Protein AF-A0A1A6HLJ4-F1 (afdb_monomer_lite)

pLDDT: mean 86.63, std 15.18, range [44.88, 97.56]

Foldseek 3Di:
DFDDDPPDPDDDDQWDQDPNDIDGDVVVVVVVVPDPDDGDDDDDDDDPPPCRVVVVCVVNVNDD

Organism: Neotoma lepida (NCBI:txid56216)

Sequence (64 aa):
VVMASETMKAPMCLVENKNKQLSVNPSAIQILNNISQPVVVVGIVGMYRTGKSYLMNCLAGQNH

Secondary structure (DSSP, 8-state):
-----TT--S---SEEEETTEEEE-HHHHHHHHT--S---------STTSSHHHHHHHHTT---

Radius of gyration: 13.06 Å; chains: 1; bounding box: 31×32×31 Å

InterPro domains:
  IPR015894 Guanylate-binding protein, N-terminal [PF02263] (19-64)
  IPR027417 P-loop containing nucleoside triphosphate hydrolase [G3DSA:3.40.50.300] (3-64)
  IPR027417 P-loop containing nucleoside triphosphate hydrolase [SSF52540] (8-63)
  IPR030386 GB1/RHD3-type guanine nucleotide-binding (G) domain [PS51715] (36-64)

Structure (mmCIF, N/CA/C/O backbone):
data_AF-A0A1A6HLJ4-F1
#
_entry.id   AF-A0A1A6HLJ4-F1
#
loop_
_atom_site.group_PDB
_atom_site.id
_atom_site.type_symbol
_atom_site.label_atom_id
_atom_site.label_alt_id
_atom_site.label_comp_id
_at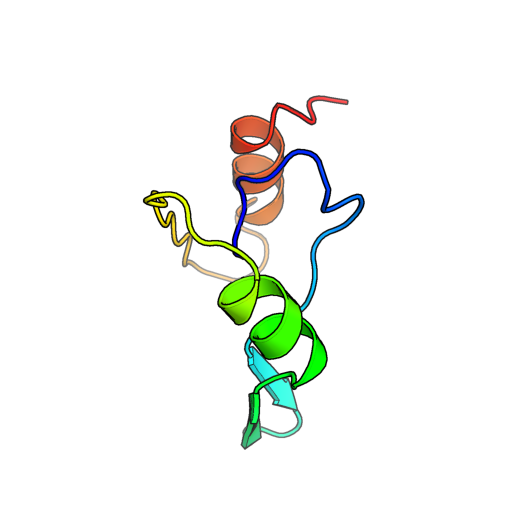om_site.label_asym_id
_atom_site.label_entity_id
_atom_site.label_seq_id
_atom_site.pdbx_PDB_ins_code
_atom_site.Cartn_x
_atom_site.Cartn_y
_atom_site.Cartn_z
_atom_site.occupancy
_atom_site.B_iso_or_equiv
_atom_site.auth_seq_id
_atom_site.auth_comp_id
_atom_site.auth_asym_id
_atom_site.auth_atom_id
_atom_site.pdbx_PDB_model_num
ATOM 1 N N . VAL A 1 1 ? -2.642 1.275 -0.922 1.00 47.66 1 VAL A N 1
ATOM 2 C CA . VAL A 1 1 ? -2.610 2.382 0.059 1.00 47.66 1 VAL A CA 1
ATOM 3 C C . VAL A 1 1 ? -3.931 2.319 0.789 1.00 47.66 1 VAL A C 1
ATOM 5 O O . VAL A 1 1 ? -4.945 2.256 0.110 1.00 47.66 1 VAL A O 1
ATOM 8 N N . VAL A 1 2 ? -3.932 2.219 2.114 1.00 46.91 2 VAL A N 1
ATOM 9 C CA . VAL A 1 2 ? -5.178 2.283 2.886 1.00 46.91 2 VAL A CA 1
ATOM 10 C C . VAL A 1 2 ? -5.361 3.739 3.281 1.00 46.91 2 VAL A C 1
ATOM 12 O O . VAL A 1 2 ? -4.488 4.288 3.941 1.00 46.91 2 VAL A O 1
ATOM 15 N N . MET A 1 3 ? -6.434 4.374 2.814 1.00 47.47 3 MET A N 1
ATOM 16 C CA . MET A 1 3 ? -6.763 5.761 3.145 1.00 47.47 3 MET A CA 1
ATOM 17 C C . MET A 1 3 ? -8.199 5.798 3.655 1.00 47.47 3 MET A C 1
ATOM 19 O O . MET A 1 3 ? -9.108 5.607 2.856 1.00 47.47 3 MET A O 1
ATOM 23 N N . ALA A 1 4 ? -8.366 5.998 4.967 1.00 44.88 4 ALA A N 1
ATOM 24 C CA . ALA A 1 4 ? -9.506 6.660 5.620 1.00 44.88 4 ALA A CA 1
ATOM 25 C C . ALA A 1 4 ? -9.416 6.455 7.146 1.00 44.88 4 ALA A C 1
ATOM 27 O O . ALA A 1 4 ? -10.036 5.558 7.705 1.00 44.88 4 ALA A O 1
ATOM 28 N N . SER A 1 5 ? -8.604 7.274 7.817 1.00 46.00 5 SER A N 1
ATOM 29 C CA . SER A 1 5 ? -8.741 7.596 9.244 1.00 46.00 5 SER A CA 1
ATOM 30 C C . SER A 1 5 ? -7.947 8.878 9.502 1.00 46.00 5 SER A C 1
ATOM 32 O O . SER A 1 5 ? -6.818 8.992 9.019 1.00 46.00 5 SER A O 1
ATOM 34 N N . GLU A 1 6 ? -8.510 9.826 10.260 1.00 51.25 6 GLU A N 1
ATOM 35 C CA . GLU A 1 6 ? -7.926 11.141 10.615 1.00 51.25 6 GLU A CA 1
ATOM 36 C C . GLU A 1 6 ? -6.521 11.062 11.261 1.00 51.25 6 GLU A C 1
ATOM 38 O O . GLU A 1 6 ? -5.848 12.069 11.460 1.00 51.25 6 GLU A O 1
ATOM 43 N N . THR A 1 7 ? -6.040 9.856 11.567 1.00 55.12 7 THR A N 1
ATOM 44 C CA . THR A 1 7 ? -4.787 9.574 12.269 1.00 55.12 7 THR A CA 1
ATOM 45 C C . THR A 1 7 ? -3.574 9.276 11.378 1.00 55.12 7 THR A C 1
ATOM 47 O O . THR A 1 7 ? -2.446 9.303 11.879 1.00 55.12 7 THR A O 1
ATOM 50 N N . MET A 1 8 ? -3.728 9.014 10.073 1.00 70.25 8 MET A N 1
ATOM 51 C CA . MET A 1 8 ? -2.582 8.672 9.211 1.00 70.25 8 MET A CA 1
ATOM 52 C C . MET A 1 8 ? -1.979 9.922 8.547 1.00 70.25 8 MET A C 1
ATOM 54 O O . MET A 1 8 ? -2.397 10.343 7.473 1.00 70.25 8 MET A O 1
ATOM 58 N N . LYS A 1 9 ? -0.948 10.502 9.180 1.00 73.25 9 LYS A N 1
ATOM 59 C CA . LYS A 1 9 ? -0.265 11.728 8.707 1.00 73.25 9 LYS A CA 1
ATOM 60 C C . LYS A 1 9 ? 0.480 11.576 7.371 1.00 73.25 9 LYS A C 1
ATOM 62 O O . LYS A 1 9 ? 0.755 12.576 6.719 1.00 73.25 9 LYS A O 1
ATOM 67 N N . ALA A 1 10 ? 0.849 10.353 6.988 1.00 84.12 10 ALA A N 1
ATOM 68 C CA . ALA A 1 10 ? 1.605 10.063 5.772 1.00 84.12 10 ALA A CA 1
ATOM 69 C C . ALA A 1 10 ? 1.311 8.639 5.266 1.00 84.12 10 ALA A C 1
ATOM 71 O O . ALA A 1 10 ? 1.019 7.758 6.082 1.00 84.12 10 ALA A O 1
ATOM 72 N N . PRO A 1 11 ? 1.418 8.379 3.949 1.00 88.69 11 PRO A N 1
ATOM 73 C CA . PRO A 1 11 ? 1.208 7.046 3.398 1.00 88.69 11 PRO A CA 1
ATOM 74 C C . PRO A 1 11 ? 2.239 6.048 3.940 1.00 88.69 11 PRO A C 1
ATOM 76 O O . PRO A 1 11 ? 3.435 6.329 3.987 1.00 88.69 11 PRO A O 1
ATOM 79 N N . MET A 1 12 ? 1.775 4.847 4.293 1.00 91.25 12 MET A N 1
ATOM 80 C CA . MET A 1 12 ? 2.620 3.739 4.742 1.00 91.25 12 MET A CA 1
ATOM 81 C C . MET A 1 12 ? 2.605 2.594 3.723 1.00 91.25 12 MET A C 1
ATOM 83 O O . MET A 1 12 ? 1.553 2.230 3.189 1.00 91.25 12 MET A O 1
ATOM 87 N N . CYS A 1 13 ? 3.773 2.006 3.454 1.00 93.62 13 CYS A N 1
ATOM 88 C CA . CYS A 1 13 ? 3.874 0.800 2.635 1.00 93.62 13 CYS A CA 1
ATOM 89 C C . CYS A 1 13 ? 3.192 -0.374 3.356 1.00 93.62 13 CYS A C 1
ATOM 91 O O . CYS A 1 13 ? 3.533 -0.650 4.502 1.00 93.62 13 CYS A O 1
ATOM 93 N N . LEU A 1 14 ? 2.246 -1.049 2.694 1.00 95.69 14 LEU A N 1
ATOM 94 C CA . LEU A 1 14 ? 1.571 -2.245 3.220 1.00 95.69 14 LEU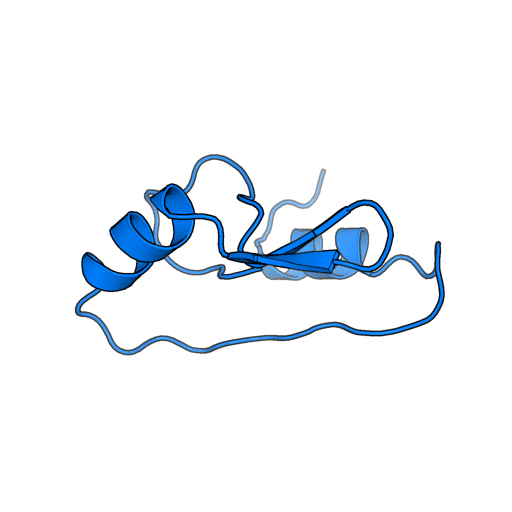 A CA 1
ATOM 95 C C . LEU A 1 14 ? 2.261 -3.528 2.752 1.00 95.69 14 LEU A C 1
ATOM 97 O O . LEU A 1 14 ? 2.542 -4.409 3.557 1.00 95.69 14 LEU A O 1
ATOM 101 N N . VAL A 1 15 ? 2.533 -3.612 1.450 1.00 96.25 15 VAL A N 1
ATOM 102 C CA . VAL A 1 15 ? 3.261 -4.714 0.822 1.00 96.25 15 VAL A CA 1
ATOM 103 C C . VAL A 1 15 ? 4.433 -4.115 0.066 1.00 96.25 15 VAL A C 1
ATOM 105 O O . VAL A 1 15 ? 4.237 -3.288 -0.827 1.00 96.25 15 VAL A O 1
ATOM 108 N N . GLU A 1 16 ? 5.638 -4.526 0.428 1.00 96.31 16 GLU A N 1
ATOM 109 C CA . GLU A 1 16 ? 6.860 -4.155 -0.267 1.00 96.31 16 GLU A CA 1
ATOM 110 C C . GLU A 1 16 ? 7.216 -5.247 -1.278 1.00 96.31 16 GLU A C 1
ATOM 112 O O . GLU A 1 16 ? 7.041 -6.438 -1.023 1.00 96.31 16 GLU A O 1
ATOM 117 N N . ASN A 1 17 ? 7.721 -4.836 -2.439 1.00 95.25 17 ASN A N 1
ATOM 118 C CA . ASN A 1 17 ? 8.393 -5.730 -3.369 1.00 95.25 17 ASN A CA 1
ATOM 119 C C . ASN A 1 17 ? 9.870 -5.350 -3.402 1.00 95.25 17 ASN A C 1
ATOM 121 O O . ASN A 1 17 ? 10.239 -4.341 -4.008 1.00 95.25 17 ASN A O 1
ATOM 125 N N . LYS A 1 18 ? 10.707 -6.162 -2.762 1.00 95.19 18 LYS A N 1
ATOM 126 C CA . LYS A 1 18 ? 12.157 -5.988 -2.759 1.00 95.19 18 LYS A CA 1
ATOM 127 C C . LYS A 1 18 ? 12.785 -7.221 -3.382 1.00 95.19 18 LYS A C 1
ATOM 129 O O . LYS A 1 18 ? 12.522 -8.337 -2.956 1.00 95.19 18 LYS A O 1
ATOM 134 N N . ASN A 1 19 ? 13.602 -7.029 -4.416 1.00 95.38 19 ASN A N 1
ATOM 135 C CA . ASN A 1 19 ? 14.261 -8.127 -5.134 1.00 95.38 19 ASN A CA 1
ATOM 136 C C . ASN A 1 19 ? 13.288 -9.226 -5.615 1.00 95.38 19 ASN A C 1
ATOM 138 O O . ASN A 1 19 ? 13.622 -10.406 -5.568 1.00 95.38 19 ASN A O 1
ATOM 142 N N . LYS A 1 20 ? 12.088 -8.844 -6.083 1.00 94.75 20 LYS A N 1
ATOM 143 C CA . LYS A 1 20 ? 11.006 -9.759 -6.509 1.00 94.75 20 LYS A CA 1
ATOM 144 C C . LYS A 1 20 ? 10.400 -10.602 -5.380 1.00 94.75 20 LYS A C 1
ATOM 146 O O . LYS A 1 20 ? 9.577 -11.471 -5.656 1.00 94.75 20 LYS A O 1
ATOM 151 N N . GLN A 1 21 ? 10.765 -10.338 -4.131 1.00 97.44 21 GLN A N 1
ATOM 152 C CA . GLN A 1 21 ? 10.151 -10.943 -2.963 1.00 97.44 21 GLN A CA 1
ATOM 153 C C . GLN A 1 21 ? 9.122 -9.979 -2.379 1.00 97.44 21 GLN A C 1
ATOM 155 O O . GLN A 1 21 ? 9.409 -8.801 -2.156 1.00 97.44 21 GLN A O 1
ATOM 160 N N . LEU A 1 22 ? 7.917 -10.495 -2.151 1.00 97.56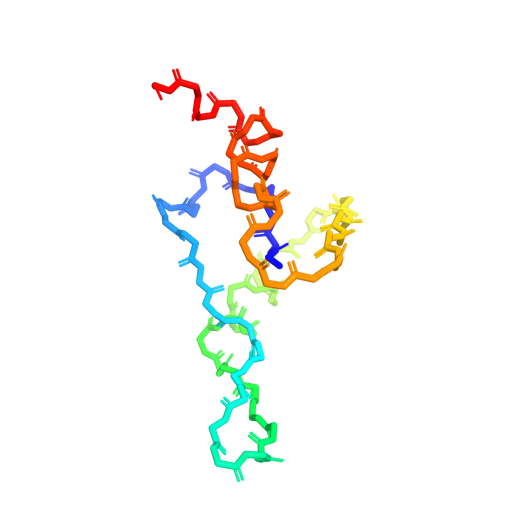 22 LEU A N 1
ATOM 161 C CA . LEU A 1 22 ? 6.852 -9.753 -1.494 1.00 97.56 22 LEU A CA 1
ATOM 162 C C . LEU A 1 22 ? 6.953 -9.946 0.015 1.00 97.56 22 LEU A C 1
ATOM 164 O O . LEU A 1 22 ? 7.048 -11.076 0.495 1.00 97.56 22 LEU A O 1
ATOM 168 N N . SER A 1 23 ? 6.901 -8.847 0.753 1.00 97.06 23 SER A N 1
ATOM 169 C CA . SER A 1 23 ? 6.837 -8.844 2.211 1.00 97.06 23 SER A CA 1
ATOM 170 C C . SER A 1 23 ? 5.737 -7.897 2.676 1.00 97.06 23 SER A C 1
ATOM 172 O O . SER A 1 23 ? 5.455 -6.877 2.047 1.00 97.06 23 SER A O 1
ATOM 174 N N . VAL A 1 24 ? 5.079 -8.250 3.777 1.00 96.88 24 VAL A N 1
ATOM 175 C CA . VAL A 1 24 ? 4.052 -7.409 4.399 1.00 96.88 24 VAL A CA 1
ATOM 176 C C . VAL A 1 24 ? 4.705 -6.582 5.498 1.00 96.88 24 VAL A C 1
ATOM 178 O O . VAL A 1 24 ? 5.480 -7.116 6.288 1.00 96.88 24 VAL A O 1
ATOM 181 N N . ASN A 1 25 ? 4.380 -5.294 5.568 1.00 94.19 25 ASN A N 1
ATOM 182 C CA . ASN A 1 25 ? 4.859 -4.406 6.620 1.00 94.19 25 ASN A CA 1
ATOM 183 C C . ASN A 1 25 ? 4.063 -4.630 7.923 1.00 94.19 25 ASN A C 1
ATOM 185 O O . ASN A 1 25 ? 2.876 -4.287 7.967 1.00 94.19 25 ASN A O 1
ATOM 189 N N . PRO A 1 26 ? 4.687 -5.132 9.007 1.00 95.25 26 PRO A N 1
ATOM 190 C CA . PRO A 1 26 ? 3.982 -5.402 10.260 1.00 95.25 26 PRO A CA 1
ATOM 191 C C . PRO A 1 26 ? 3.372 -4.148 10.900 1.00 95.25 26 PRO A C 1
ATOM 193 O O . PRO A 1 26 ? 2.285 -4.220 11.471 1.00 95.25 26 PRO A O 1
ATOM 196 N N . SER A 1 27 ? 4.020 -2.986 10.766 1.00 91.94 27 SER A N 1
ATOM 197 C CA . SER A 1 27 ? 3.500 -1.720 11.299 1.00 91.94 27 SER A CA 1
ATOM 198 C C . SER A 1 27 ? 2.212 -1.291 10.596 1.00 91.94 27 SER A C 1
ATOM 200 O O . SER A 1 27 ? 1.301 -0.774 11.239 1.00 91.94 27 SER A O 1
ATOM 202 N N . ALA A 1 28 ? 2.093 -1.559 9.292 1.00 92.62 28 ALA A N 1
ATOM 203 C CA . ALA A 1 28 ? 0.865 -1.282 8.555 1.00 92.62 28 ALA A CA 1
ATOM 204 C C . ALA A 1 28 ? -0.282 -2.185 9.035 1.00 92.62 28 ALA A C 1
ATOM 206 O O . ALA A 1 28 ? -1.397 -1.707 9.220 1.00 92.62 28 ALA A O 1
ATOM 207 N N . ILE A 1 29 ? -0.001 -3.463 9.311 1.00 94.69 29 ILE A N 1
ATOM 208 C CA . ILE A 1 29 ? -0.989 -4.405 9.859 1.00 94.69 29 ILE A CA 1
ATOM 209 C C . ILE A 1 29 ? -1.473 -3.975 11.245 1.00 94.69 29 ILE A C 1
ATOM 211 O O . ILE A 1 29 ? -2.671 -4.016 11.505 1.00 94.69 29 ILE A O 1
ATOM 215 N N . GLN A 1 30 ? -0.576 -3.508 12.117 1.00 93.56 30 GLN A N 1
ATOM 216 C CA . GLN A 1 30 ? -0.963 -2.996 13.437 1.00 93.56 30 GLN A CA 1
ATOM 217 C C . GLN A 1 30 ? -1.945 -1.824 13.338 1.00 93.56 30 GLN A C 1
ATOM 219 O O . GLN A 1 30 ? -2.920 -1.785 14.082 1.00 93.56 30 GLN A O 1
ATOM 224 N N . ILE A 1 31 ? -1.728 -0.897 12.399 1.00 90.38 31 ILE A N 1
ATOM 225 C CA . ILE A 1 31 ? -2.666 0.207 12.163 1.00 90.38 31 ILE A CA 1
ATOM 226 C C . ILE A 1 31 ? -4.019 -0.331 11.696 1.00 90.38 31 ILE A C 1
ATOM 228 O O . ILE A 1 31 ? -5.042 0.082 12.231 1.00 90.38 31 ILE A O 1
ATOM 232 N N . LEU A 1 32 ? -4.032 -1.263 10.739 1.00 91.88 32 LEU A N 1
ATOM 233 C CA . LEU A 1 32 ? -5.274 -1.827 10.204 1.00 91.88 32 LEU A CA 1
ATOM 234 C C . LEU A 1 32 ? -6.081 -2.581 11.261 1.00 91.88 32 LEU A C 1
ATOM 236 O O . LEU A 1 32 ? -7.296 -2.426 11.309 1.00 91.88 32 LEU A O 1
ATOM 240 N N . ASN A 1 33 ? -5.415 -3.326 12.144 1.00 93.62 33 ASN A N 1
ATOM 241 C CA . ASN A 1 33 ? -6.067 -4.036 13.246 1.00 93.62 33 ASN A CA 1
ATOM 242 C C . ASN A 1 33 ? -6.720 -3.091 14.267 1.00 93.62 33 ASN A C 1
ATOM 244 O O . ASN A 1 33 ? -7.638 -3.502 14.972 1.00 93.62 33 ASN A O 1
ATOM 248 N N . ASN A 1 34 ? -6.259 -1.840 14.350 1.00 92.31 34 ASN A N 1
ATOM 249 C CA . ASN A 1 34 ? -6.815 -0.836 15.256 1.00 92.31 34 ASN A CA 1
ATOM 250 C C . ASN A 1 34 ? -8.013 -0.077 14.654 1.00 92.31 34 ASN A C 1
ATOM 252 O O . ASN A 1 34 ? -8.645 0.706 15.364 1.00 92.31 34 ASN A O 1
ATOM 256 N N . ILE A 1 35 ? -8.335 -0.280 13.371 1.00 89.31 35 ILE A N 1
ATOM 257 C CA . ILE A 1 35 ? -9.498 0.340 12.726 1.00 89.31 35 ILE A CA 1
ATOM 258 C C . ILE A 1 35 ? -10.705 -0.579 12.921 1.00 89.31 35 ILE A C 1
ATOM 260 O O . ILE A 1 35 ? -10.785 -1.653 12.331 1.00 89.31 35 ILE A O 1
ATOM 264 N N . SER A 1 36 ? -11.656 -0.150 13.750 1.00 92.56 36 SER A N 1
ATOM 265 C CA . SER A 1 36 ? -12.879 -0.910 14.043 1.00 92.56 36 SER A CA 1
ATOM 266 C C . SER A 1 36 ? -14.093 -0.454 13.232 1.00 92.56 36 SER A C 1
ATOM 268 O O . SER A 1 36 ? -15.111 -1.146 13.201 1.00 92.56 36 SER A O 1
ATOM 270 N N . GLN A 1 37 ? -14.006 0.702 12.571 1.00 92.38 37 GLN A N 1
ATOM 271 C CA . GLN A 1 37 ? -15.071 1.215 11.715 1.00 92.38 37 GLN A CA 1
ATOM 272 C C . GLN A 1 37 ? -15.076 0.475 10.366 1.00 92.38 37 GLN A C 1
ATOM 274 O O . GLN A 1 37 ? -14.012 0.094 9.874 1.00 92.38 37 GLN A O 1
ATOM 279 N N . PRO A 1 38 ? -16.243 0.305 9.720 1.00 93.81 38 PRO A N 1
ATOM 280 C CA . PRO A 1 38 ? -16.299 -0.145 8.334 1.00 93.81 38 PRO A CA 1
ATOM 281 C C . PRO A 1 38 ? -15.479 0.777 7.425 1.00 93.81 38 PRO A C 1
ATOM 283 O O . PRO A 1 38 ? -15.603 1.999 7.499 1.00 93.81 38 PRO A O 1
ATOM 286 N N . VAL A 1 39 ? -14.662 0.191 6.550 1.00 89.88 39 VAL A N 1
ATOM 287 C CA . VAL A 1 39 ? -13.782 0.932 5.637 1.00 89.88 39 VAL A CA 1
ATOM 288 C C . VAL A 1 39 ? -14.160 0.700 4.182 1.00 89.88 39 VAL A C 1
ATOM 290 O O . VAL A 1 39 ? -14.586 -0.387 3.794 1.00 89.88 39 VAL A O 1
ATOM 293 N N . VAL A 1 40 ? -13.933 1.717 3.356 1.00 92.31 40 VAL A N 1
ATOM 294 C CA . VAL A 1 40 ? -13.959 1.596 1.897 1.00 92.31 40 VAL A CA 1
ATOM 295 C C . VAL A 1 40 ? -12.519 1.506 1.405 1.00 92.31 40 VAL A C 1
ATOM 297 O O . VAL A 1 40 ? -11.687 2.343 1.750 1.00 92.31 40 VAL A O 1
ATOM 300 N N . VAL A 1 41 ? -12.210 0.490 0.599 1.00 91.88 41 VAL A N 1
ATOM 301 C CA . VAL A 1 41 ? -10.859 0.269 0.068 1.00 91.88 41 VAL A CA 1
ATOM 302 C C . VAL A 1 41 ? -10.819 0.633 -1.412 1.00 91.88 41 VAL A C 1
ATOM 304 O O . VAL A 1 41 ? -11.535 0.049 -2.220 1.00 91.88 41 VAL A O 1
ATOM 307 N N . VAL A 1 42 ? -9.937 1.567 -1.774 1.00 91.50 42 VAL A N 1
ATOM 308 C CA . VAL A 1 42 ? -9.690 1.972 -3.166 1.00 91.50 42 VAL A CA 1
ATOM 309 C C . VAL A 1 42 ? -8.284 1.540 -3.584 1.00 91.50 42 VAL A C 1
ATOM 31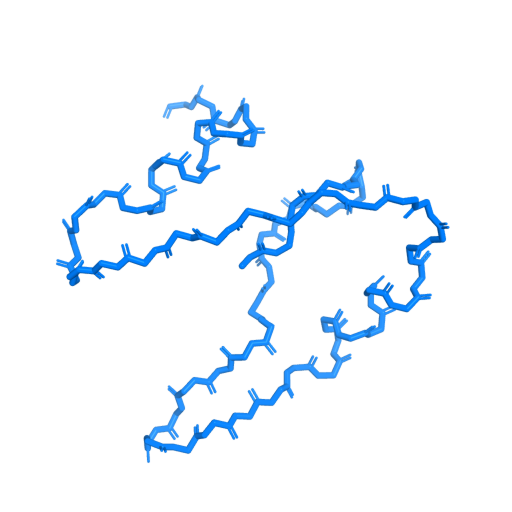1 O O . VAL A 1 42 ? -7.290 1.905 -2.954 1.00 91.50 42 VAL A O 1
ATOM 314 N N . GLY A 1 43 ? -8.193 0.753 -4.658 1.00 94.19 43 GLY A N 1
ATOM 315 C CA . GLY A 1 43 ? -6.935 0.314 -5.261 1.00 94.19 43 GLY A CA 1
ATOM 316 C C . GLY A 1 43 ? -6.728 0.937 -6.640 1.00 94.19 43 GLY A C 1
ATOM 317 O O . GLY A 1 43 ? -7.611 0.859 -7.487 1.00 94.19 43 GLY A O 1
ATOM 318 N N . ILE A 1 44 ? -5.550 1.522 -6.879 1.00 94.62 44 ILE A N 1
ATOM 319 C CA . ILE A 1 44 ? -5.172 2.094 -8.179 1.00 94.62 44 ILE A CA 1
ATOM 320 C C . ILE A 1 44 ? -3.968 1.333 -8.729 1.00 94.62 44 ILE A C 1
ATOM 322 O O . ILE A 1 44 ? -2.914 1.268 -8.092 1.00 94.62 44 ILE A O 1
ATOM 326 N N . VAL A 1 45 ? -4.113 0.787 -9.934 1.00 95.31 45 VAL A N 1
ATOM 327 C CA . VAL A 1 45 ? -3.079 0.018 -10.641 1.00 95.31 45 VAL A CA 1
ATOM 328 C C . VAL A 1 45 ? -2.843 0.593 -12.037 1.00 95.31 45 VAL A C 1
ATOM 330 O O . VAL A 1 45 ? -3.682 1.305 -12.576 1.00 95.31 45 VAL A O 1
ATOM 333 N N . GLY A 1 46 ? -1.671 0.329 -12.616 1.00 95.56 46 GLY A N 1
ATOM 334 C CA . GLY A 1 46 ? -1.315 0.794 -13.960 1.00 95.56 46 GLY A CA 1
ATOM 335 C C . GLY A 1 46 ? 0.189 0.987 -14.150 1.00 95.56 46 GLY A C 1
ATOM 336 O O . GLY A 1 46 ? 0.959 0.920 -13.186 1.00 95.56 46 GLY A O 1
ATOM 337 N N . MET A 1 47 ? 0.597 1.254 -15.394 1.00 97.19 47 MET A N 1
ATOM 338 C CA . MET A 1 47 ? 2.005 1.386 -15.795 1.00 97.19 47 MET A CA 1
ATOM 339 C C . MET A 1 47 ? 2.773 2.410 -14.950 1.00 9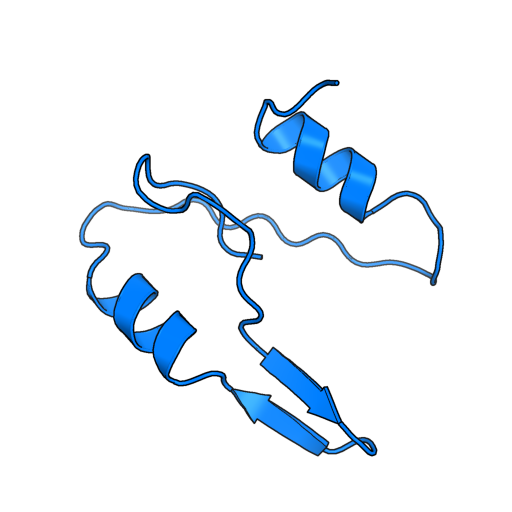7.19 47 MET A C 1
ATOM 341 O O . MET A 1 47 ? 2.201 3.344 -14.384 1.00 97.19 47 MET A O 1
ATOM 345 N N . TYR A 1 48 ? 4.090 2.246 -14.837 1.00 93.94 48 TYR A N 1
ATOM 346 C CA . TYR A 1 48 ? 4.935 3.191 -14.108 1.00 93.94 48 TYR A CA 1
ATOM 347 C C . TYR A 1 48 ? 4.782 4.616 -14.680 1.00 93.94 48 TYR A C 1
ATOM 349 O O . TYR A 1 48 ? 4.664 4.795 -15.885 1.00 93.94 48 TYR A O 1
ATOM 357 N N . ARG A 1 49 ? 4.750 5.627 -13.798 1.00 94.00 49 ARG A N 1
ATOM 358 C CA . ARG A 1 49 ? 4.642 7.064 -14.145 1.00 94.00 49 ARG A CA 1
ATOM 359 C C . ARG A 1 49 ? 3.358 7.549 -14.849 1.00 94.00 49 ARG A C 1
ATOM 361 O O . ARG A 1 49 ? 3.360 8.626 -15.421 1.00 94.00 49 ARG A O 1
ATOM 368 N N . THR A 1 50 ? 2.226 6.862 -14.701 1.00 96.94 50 THR A N 1
ATOM 369 C CA . THR A 1 50 ? 0.911 7.328 -15.208 1.00 96.94 50 THR A CA 1
ATOM 370 C C . THR A 1 50 ? 0.087 8.181 -14.222 1.00 96.94 50 THR A C 1
ATOM 372 O O . THR A 1 50 ? -1.137 8.137 -14.240 1.00 96.94 50 THR A O 1
ATOM 375 N N . GLY A 1 51 ? 0.715 8.902 -13.285 1.00 95.69 51 GLY A N 1
ATOM 376 C CA . GLY A 1 51 ? -0.019 9.798 -12.367 1.00 95.69 51 GLY A CA 1
ATOM 377 C C . GLY A 1 51 ? -0.865 9.116 -11.276 1.00 95.69 51 GLY A C 1
ATOM 378 O O . GLY A 1 51 ? -1.645 9.772 -10.599 1.00 95.69 51 GLY A O 1
ATOM 379 N N . LYS A 1 52 ? -0.702 7.807 -11.044 1.00 96.19 52 LYS A N 1
ATOM 380 C CA . LYS A 1 52 ? -1.474 7.062 -10.023 1.00 96.19 52 LYS A CA 1
ATOM 381 C C . LYS A 1 52 ? -1.403 7.673 -8.616 1.00 96.19 52 LYS A C 1
ATOM 383 O O . LYS A 1 52 ? -2.411 7.727 -7.925 1.00 96.19 52 LYS A O 1
ATOM 388 N N . SER A 1 53 ? -0.223 8.124 -8.183 1.00 92.38 53 SER A N 1
ATOM 389 C CA . SER A 1 53 ? -0.050 8.776 -6.877 1.00 92.38 53 SER A CA 1
ATOM 390 C C . SER A 1 53 ? -0.728 10.144 -6.817 1.00 92.38 53 SER A C 1
ATOM 392 O O . SER A 1 53 ? -1.273 10.494 -5.780 1.00 92.38 53 SER A O 1
ATOM 394 N N . TYR A 1 54 ? -0.747 10.881 -7.931 1.00 94.00 54 TYR A N 1
ATOM 395 C CA . TYR A 1 54 ? -1.476 12.144 -8.034 1.00 94.00 54 TYR A CA 1
ATOM 396 C C . TYR A 1 54 ? -2.978 11.917 -7.829 1.00 94.00 54 TYR A C 1
ATOM 398 O O . TYR A 1 54 ? -3.580 12.562 -6.980 1.00 94.00 54 TYR A O 1
ATOM 406 N N . LEU A 1 55 ? -3.557 10.911 -8.498 1.00 93.88 55 LEU A N 1
ATOM 407 C CA . LEU A 1 55 ? -4.967 10.559 -8.308 1.00 93.88 55 LEU A CA 1
ATOM 408 C C . LEU A 1 55 ? -5.276 10.138 -6.858 1.00 93.88 55 LEU A C 1
ATOM 410 O O . LEU A 1 55 ? -6.301 10.541 -6.315 1.00 93.88 55 LEU A O 1
ATOM 414 N N . MET A 1 56 ? -4.382 9.384 -6.203 1.00 91.81 56 MET A N 1
ATOM 415 C CA . MET A 1 56 ? -4.530 9.057 -4.775 1.00 91.81 56 MET A CA 1
ATOM 416 C C . MET A 1 56 ? -4.531 10.306 -3.885 1.00 91.81 56 MET A C 1
ATOM 418 O O . MET A 1 56 ? -5.325 10.368 -2.949 1.00 91.81 56 MET A O 1
ATOM 422 N N . ASN A 1 57 ? -3.675 11.293 -4.166 1.00 90.81 57 ASN A N 1
ATOM 423 C CA . ASN A 1 57 ? -3.634 12.543 -3.404 1.00 90.81 57 ASN A CA 1
ATOM 424 C C . ASN A 1 57 ? -4.921 13.354 -3.590 1.00 90.81 57 ASN A C 1
ATOM 426 O O . ASN A 1 57 ? -5.465 13.851 -2.605 1.00 90.81 57 ASN A O 1
ATOM 430 N N . CYS A 1 58 ? -5.456 13.414 -4.815 1.00 91.44 58 CYS A N 1
ATOM 431 C CA . CYS A 1 58 ? -6.749 14.045 -5.076 1.00 91.44 58 CYS A CA 1
ATOM 432 C C . CYS A 1 58 ? -7.887 13.375 -4.294 1.00 91.44 58 CYS A C 1
ATOM 434 O O . CYS A 1 58 ? -8.699 14.068 -3.686 1.00 91.44 58 CYS A O 1
ATOM 436 N N . LEU A 1 59 ? -7.922 12.037 -4.254 1.00 90.62 59 LEU A N 1
ATOM 437 C CA . LEU A 1 59 ? -8.905 11.289 -3.458 1.00 90.62 59 LEU A CA 1
ATOM 438 C C . LEU A 1 59 ? -8.744 11.521 -1.950 1.00 90.62 59 LEU A C 1
ATOM 440 O O . LEU A 1 59 ? -9.732 11.532 -1.223 1.00 90.62 59 LEU A O 1
ATOM 444 N N . ALA A 1 60 ? -7.512 11.726 -1.481 1.00 86.94 60 ALA A N 1
ATOM 445 C CA . ALA A 1 60 ? -7.217 12.064 -0.092 1.00 86.94 60 ALA A CA 1
ATOM 446 C C . ALA A 1 60 ? -7.500 13.540 0.254 1.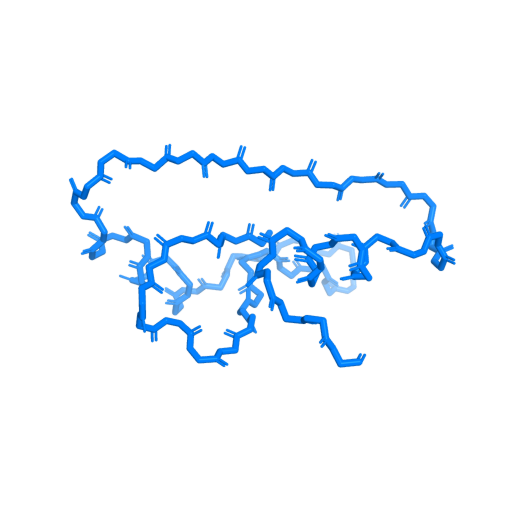00 86.94 60 ALA A C 1
ATOM 448 O O . ALA A 1 60 ? -7.243 13.952 1.384 1.00 86.94 60 ALA A O 1
ATOM 449 N N . GLY A 1 61 ? -7.971 14.350 -0.703 1.00 89.00 61 GLY A N 1
ATOM 450 C CA . GLY A 1 61 ? -8.172 15.790 -0.521 1.00 89.00 61 GLY A CA 1
ATOM 451 C C . GLY A 1 61 ? -6.870 16.587 -0.369 1.00 89.00 61 GLY A C 1
ATOM 452 O O . GLY A 1 61 ? -6.910 17.758 -0.003 1.00 89.00 61 GLY A O 1
ATOM 453 N N . GLN A 1 62 ? -5.713 15.981 -0.654 1.00 83.19 62 GLN A N 1
ATOM 454 C CA . GLN A 1 62 ? -4.388 16.602 -0.559 1.00 83.19 62 GLN A CA 1
ATOM 455 C C . GLN A 1 62 ? -4.012 17.284 -1.882 1.00 83.19 62 GLN A C 1
ATOM 457 O O . GLN A 1 62 ? -3.031 16.917 -2.532 1.00 83.19 62 GLN A O 1
ATOM 462 N N . ASN A 1 63 ? -4.821 18.261 -2.296 1.00 67.31 63 ASN A N 1
ATOM 463 C CA . ASN A 1 63 ? -4.571 19.067 -3.490 1.00 67.31 63 ASN A CA 1
ATOM 464 C C . ASN A 1 63 ? -3.663 20.259 -3.131 1.00 67.31 63 ASN A C 1
ATOM 466 O O . ASN A 1 63 ? -4.165 21.302 -2.720 1.00 67.31 63 ASN A O 1
ATOM 470 N N . HIS A 1 64 ? -2.346 20.094 -3.273 1.00 56.72 64 HIS A N 1
ATOM 471 C CA . HIS A 1 64 ? -1.394 21.205 -3.403 1.00 56.72 64 HIS A CA 1
ATOM 472 C C . HIS A 1 64 ? -0.790 21.176 -4.804 1.00 56.72 64 HIS A C 1
ATOM 474 O O . HIS A 1 64 ? -0.399 20.067 -5.242 1.00 56.72 64 HIS A O 1
#